Protein AF-J9RHL0-F1 (afdb_monomer_lite)

Organism: Populus nigra (NCBI:txid3691)

Foldseek 3Di:
DDADPVRDDDDDDDDDCVQDPPVVVVVVVVQVVCVVVVHDDPDDDDDDPVVD

InterPro domains:
  IPR023213 Chloramphenicol acetyltransferase-like domain superfamily [G3DSA:3.30.559.10] (1-52)
  IPR050317 Plant and Fungal Acyltransferase [PTHR31642] (1-52)

Radius of gyration: 14.35 Å; chains: 1; bounding box: 39×14×33 Å

pLDDT: mean 95.02, std 6.76, range [59.69, 98.69]

Sequence (52 aa):
VTYFKCGGVSLGVGMQHHAADGFSGLHFVNTWSDMARGLDLTIPPFIDRTLL

Structure (mmCIF, N/CA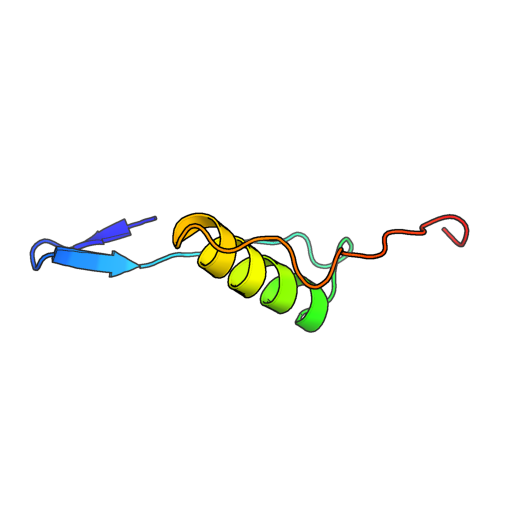/C/O backbone):
data_AF-J9RHL0-F1
#
_entry.id   AF-J9RHL0-F1
#
loop_
_atom_site.group_PDB
_atom_site.id
_atom_site.type_symbol
_atom_site.label_atom_id
_atom_site.label_alt_id
_atom_site.label_comp_id
_atom_site.label_asym_id
_atom_site.label_entity_id
_atom_site.label_seq_id
_atom_site.pdbx_PDB_ins_code
_atom_site.Cartn_x
_atom_site.Cartn_y
_atom_site.Cartn_z
_atom_site.occupancy
_atom_site.B_iso_or_equiv
_atom_site.auth_seq_id
_atom_site.auth_comp_id
_atom_site.auth_asym_id
_atom_site.auth_atom_id
_atom_site.pdbx_PDB_model_num
ATOM 1 N N . VAL A 1 1 ? -2.798 -4.160 10.281 1.00 97.44 1 VAL A N 1
ATOM 2 C CA . VAL A 1 1 ? -4.135 -3.521 10.250 1.00 97.44 1 VAL A CA 1
ATOM 3 C C . VAL A 1 1 ? -4.613 -3.366 11.678 1.00 97.44 1 VAL A C 1
ATOM 5 O O . VAL A 1 1 ? -4.506 -4.327 12.431 1.00 97.44 1 VAL A O 1
ATOM 8 N N . THR A 1 2 ? -5.109 -2.188 12.040 1.00 98.62 2 THR A N 1
ATOM 9 C CA . THR A 1 2 ? -5.657 -1.890 13.367 1.00 98.62 2 THR A CA 1
ATOM 10 C C . THR A 1 2 ? -7.089 -1.397 13.210 1.00 98.62 2 THR A C 1
ATOM 12 O O . THR A 1 2 ? -7.330 -0.450 12.465 1.00 98.62 2 THR A O 1
ATOM 15 N N . TYR A 1 3 ? -8.027 -2.027 13.915 1.00 98.69 3 TYR A N 1
ATOM 16 C CA . TYR A 1 3 ? -9.439 -1.644 13.926 1.00 98.69 3 TYR A CA 1
ATOM 17 C C . TYR A 1 3 ? -9.750 -0.826 15.180 1.00 98.69 3 TYR A C 1
ATOM 19 O O . TYR A 1 3 ? -9.369 -1.206 16.288 1.00 98.69 3 TYR A O 1
ATOM 27 N N . PHE A 1 4 ? -10.454 0.290 15.013 1.00 98.56 4 PHE A N 1
ATOM 28 C CA . PHE A 1 4 ? -10.908 1.135 16.114 1.00 98.56 4 PHE A CA 1
ATOM 29 C C . PHE A 1 4 ? -12.353 0.799 16.496 1.00 98.56 4 PHE A C 1
ATOM 31 O O . PHE A 1 4 ? -13.145 0.350 15.670 1.00 98.56 4 PHE A O 1
ATOM 38 N N . LYS A 1 5 ? -12.733 1.078 17.750 1.00 98.38 5 LYS A N 1
ATOM 39 C CA . LYS A 1 5 ? -14.088 0.796 18.269 1.00 98.38 5 LYS A CA 1
ATOM 40 C C . LYS A 1 5 ? -15.213 1.504 17.495 1.00 98.38 5 LYS A C 1
ATOM 42 O O . LYS A 1 5 ? -16.339 1.031 17.521 1.00 98.38 5 LYS A O 1
ATOM 47 N N . CYS A 1 6 ? -14.921 2.611 16.811 1.00 98.31 6 CYS A N 1
ATOM 48 C CA . CYS A 1 6 ? -15.881 3.349 15.983 1.00 98.31 6 CYS A CA 1
ATOM 49 C C . CYS A 1 6 ? -16.076 2.767 14.569 1.00 98.31 6 CYS A C 1
ATOM 51 O O . CYS A 1 6 ? -16.796 3.358 13.773 1.00 98.31 6 CYS A O 1
ATOM 53 N N . GLY A 1 7 ? -15.407 1.661 14.229 1.00 98.44 7 GLY A N 1
ATOM 54 C CA . GLY A 1 7 ? -15.413 1.085 12.880 1.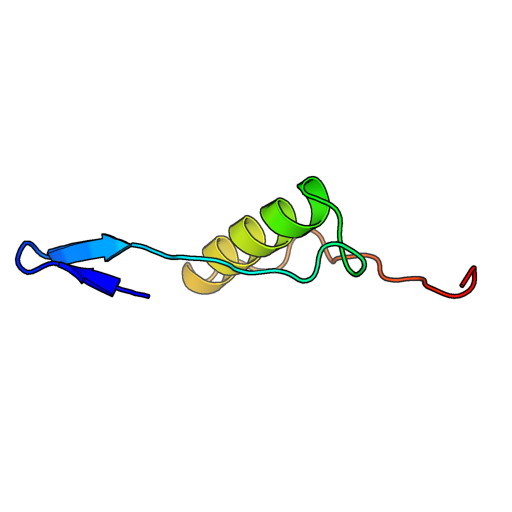00 98.44 7 GLY A CA 1
ATOM 55 C C . GLY A 1 7 ? -14.355 1.669 11.938 1.00 98.44 7 GLY A C 1
ATOM 56 O O . GLY A 1 7 ? -14.170 1.151 10.841 1.00 98.44 7 GLY A O 1
ATOM 57 N N . GLY A 1 8 ? -13.618 2.703 12.360 1.00 98.50 8 GLY A N 1
ATOM 58 C CA . GLY A 1 8 ? -12.450 3.193 11.627 1.00 98.50 8 GLY A CA 1
ATOM 59 C C . GLY A 1 8 ? -11.329 2.149 11.553 1.00 98.50 8 GLY A C 1
ATOM 60 O O . GLY A 1 8 ? -11.207 1.283 12.424 1.00 98.50 8 GLY A O 1
ATOM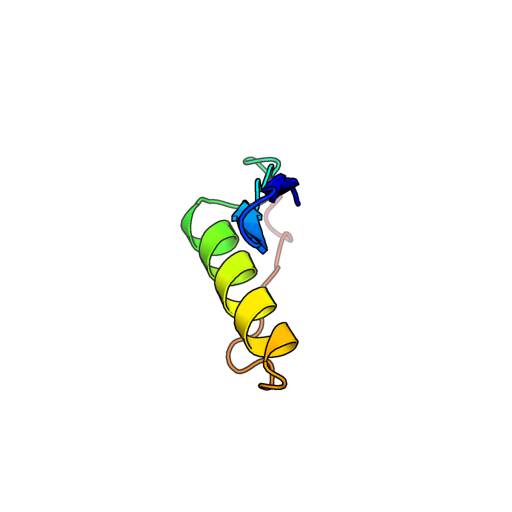 61 N N . VAL A 1 9 ? -10.470 2.263 10.539 1.00 98.38 9 VAL A N 1
ATOM 62 C CA . VAL A 1 9 ? -9.348 1.341 10.300 1.00 98.38 9 VAL A CA 1
ATOM 63 C C . VAL A 1 9 ? -8.065 2.132 10.049 1.00 98.38 9 VAL A C 1
ATOM 65 O O . VAL A 1 9 ? -8.089 3.158 9.377 1.00 98.38 9 VAL A O 1
ATOM 68 N N . SER A 1 10 ? -6.938 1.646 10.573 1.00 98.25 10 SER A N 1
ATOM 69 C CA . SER A 1 10 ? -5.592 2.110 10.221 1.00 98.25 10 SER A CA 1
ATOM 70 C C . SER A 1 10 ? -4.767 0.976 9.616 1.00 98.25 10 SER A C 1
ATOM 72 O O . SER A 1 10 ? -4.787 -0.171 10.080 1.00 98.25 10 SER A O 1
ATOM 74 N N . LEU A 1 11 ? -4.013 1.310 8.574 1.00 98.00 11 LEU A N 1
ATOM 75 C CA . LEU A 1 11 ? -3.105 0.414 7.881 1.00 98.00 11 LEU A CA 1
ATOM 76 C C . LEU A 1 11 ? -1.679 0.961 8.006 1.00 98.00 11 LEU A C 1
ATOM 78 O O . LEU A 1 11 ? -1.329 1.953 7.378 1.00 98.00 11 LEU A O 1
ATOM 82 N N . GLY A 1 12 ? -0.858 0.299 8.822 1.00 98.00 12 GLY A N 1
ATOM 83 C CA . GLY A 1 12 ? 0.584 0.533 8.861 1.00 98.00 12 GLY A CA 1
ATOM 84 C C . GLY A 1 12 ? 1.295 -0.349 7.839 1.00 98.00 12 GLY A C 1
ATOM 85 O O . GLY A 1 12 ? 1.018 -1.548 7.776 1.00 98.00 12 GLY A O 1
ATOM 86 N N . VAL A 1 13 ? 2.213 0.237 7.071 1.00 97.50 13 VAL A N 1
ATOM 87 C CA . VAL A 1 13 ? 3.056 -0.472 6.101 1.00 97.50 13 VAL A CA 1
ATOM 88 C C . VAL A 1 13 ? 4.516 -0.248 6.475 1.00 97.50 13 VAL A C 1
ATOM 90 O O . VAL A 1 13 ? 4.969 0.889 6.562 1.00 97.50 13 VAL A O 1
ATOM 93 N N . GLY A 1 14 ? 5.244 -1.338 6.705 1.00 96.81 14 GLY A N 1
ATOM 94 C CA . GLY A 1 14 ? 6.698 -1.330 6.828 1.00 96.81 14 GLY A CA 1
ATOM 95 C C . GLY A 1 14 ? 7.300 -1.987 5.595 1.00 96.81 14 GLY A C 1
ATOM 96 O O . GLY A 1 14 ? 6.928 -3.112 5.268 1.00 96.81 14 GLY A O 1
ATOM 97 N N . MET A 1 15 ? 8.214 -1.297 4.916 1.00 96.56 15 MET A N 1
ATOM 98 C CA . MET A 1 15 ? 8.951 -1.850 3.781 1.00 96.56 15 MET A CA 1
ATOM 99 C C . MET A 1 15 ? 10.451 -1.747 4.032 1.00 96.56 15 MET A C 1
ATOM 101 O O . MET A 1 15 ? 10.933 -0.773 4.612 1.00 96.56 15 MET A O 1
ATOM 105 N N . GLN A 1 16 ? 11.198 -2.741 3.565 1.00 96.75 16 GLN A N 1
ATOM 106 C CA . GLN A 1 16 ? 12.649 -2.656 3.532 1.00 96.75 16 GLN A CA 1
ATOM 107 C C . GLN A 1 16 ? 13.039 -1.726 2.371 1.00 96.75 16 GLN A C 1
ATOM 109 O O . GLN A 1 16 ? 12.794 -2.038 1.209 1.00 96.75 16 GLN A O 1
ATOM 114 N N . HIS A 1 17 ? 13.612 -0.563 2.687 1.00 95.19 17 HIS A N 1
ATOM 115 C CA . HIS A 1 17 ? 13.788 0.523 1.711 1.00 95.19 17 HIS A CA 1
ATOM 116 C C . HIS A 1 17 ? 14.937 0.286 0.703 1.00 95.19 17 HIS A C 1
ATOM 118 O O . HIS A 1 17 ? 15.053 0.996 -0.289 1.00 95.19 17 HIS A O 1
ATOM 124 N N . HIS A 1 18 ? 15.790 -0.722 0.913 1.00 94.06 18 HIS A N 1
ATOM 125 C CA . HIS A 1 18 ? 16.773 -1.142 -0.100 1.00 94.06 18 HIS A CA 1
ATOM 126 C C . HIS A 1 18 ? 16.095 -1.933 -1.235 1.00 94.06 18 HIS A C 1
ATOM 128 O O . HIS A 1 18 ? 16.619 -2.014 -2.339 1.00 94.06 18 HIS A O 1
ATOM 134 N N . ALA A 1 19 ? 14.928 -2.528 -0.983 1.00 92.88 19 ALA A N 1
ATOM 135 C CA . ALA A 1 19 ? 14.201 -3.311 -1.970 1.00 92.88 19 ALA A CA 1
ATOM 136 C C . ALA A 1 19 ? 13.334 -2.455 -2.902 1.00 92.88 19 ALA A C 1
ATOM 138 O O . ALA A 1 19 ? 13.025 -2.917 -4.000 1.00 92.88 19 ALA A O 1
ATOM 139 N N . ALA A 1 20 ? 12.915 -1.268 -2.456 1.00 94.81 20 ALA A N 1
ATOM 140 C CA . ALA A 1 20 ? 12.029 -0.368 -3.182 1.00 94.81 20 ALA A CA 1
ATOM 141 C C . ALA A 1 20 ? 12.171 1.066 -2.656 1.00 94.81 20 ALA A C 1
ATOM 143 O O . ALA A 1 20 ? 12.361 1.280 -1.457 1.00 94.81 20 ALA A O 1
ATOM 144 N N . ASP A 1 21 ? 12.045 2.043 -3.550 1.00 95.44 21 ASP A N 1
ATOM 145 C CA . ASP A 1 21 ? 11.915 3.446 -3.171 1.00 95.44 21 ASP A CA 1
ATOM 146 C C . ASP A 1 21 ? 10.476 3.794 -2.739 1.00 95.44 21 ASP A C 1
ATOM 148 O O . ASP A 1 21 ? 9.553 2.974 -2.804 1.00 95.44 21 ASP A O 1
ATOM 152 N N . GLY A 1 22 ? 10.268 5.035 -2.291 1.00 96.00 22 GLY A N 1
ATOM 153 C CA . GLY A 1 22 ? 8.952 5.492 -1.844 1.00 96.00 22 GLY A CA 1
ATOM 154 C C . GLY A 1 22 ? 7.885 5.448 -2.942 1.00 96.00 22 GLY A C 1
ATOM 155 O O . GLY A 1 22 ? 6.731 5.135 -2.654 1.00 96.00 22 GLY A O 1
ATOM 156 N N . PHE A 1 23 ? 8.254 5.713 -4.200 1.00 97.00 23 PHE A N 1
ATOM 157 C CA . PHE A 1 23 ? 7.307 5.699 -5.315 1.00 97.00 23 PHE A CA 1
ATOM 158 C C . PHE A 1 23 ? 6.838 4.277 -5.625 1.00 97.00 23 PHE A C 1
ATOM 160 O O . PHE A 1 23 ? 5.639 4.027 -5.720 1.00 97.00 23 PHE A O 1
ATOM 167 N N . SER A 1 24 ? 7.770 3.329 -5.686 1.00 96.56 24 SER A N 1
ATOM 168 C CA . SER A 1 24 ? 7.487 1.905 -5.871 1.00 96.56 24 SER A CA 1
ATOM 169 C C . SER A 1 24 ? 6.649 1.349 -4.715 1.00 96.56 24 SER A C 1
ATOM 171 O O . SER A 1 24 ? 5.709 0.584 -4.933 1.00 96.56 24 SER A O 1
ATOM 173 N N . GLY A 1 25 ? 6.931 1.779 -3.482 1.00 97.44 25 GLY A N 1
ATOM 174 C CA . GLY A 1 25 ? 6.138 1.419 -2.310 1.00 97.44 25 GLY A CA 1
ATOM 175 C C . GLY A 1 25 ? 4.708 1.973 -2.339 1.00 97.44 25 GLY A C 1
ATOM 176 O O . GLY A 1 25 ? 3.764 1.253 -2.018 1.00 97.44 25 GLY A O 1
ATOM 177 N N . LEU A 1 26 ? 4.515 3.226 -2.765 1.00 97.25 26 LEU A N 1
ATOM 178 C CA . LEU A 1 26 ? 3.176 3.804 -2.937 1.00 97.25 26 LEU A CA 1
ATOM 179 C C . LEU A 1 26 ? 2.422 3.181 -4.115 1.00 97.25 26 LEU A C 1
ATOM 181 O O . LEU A 1 26 ? 1.223 2.935 -3.994 1.00 97.25 26 LEU A O 1
ATOM 185 N N . HIS A 1 27 ? 3.109 2.871 -5.219 1.00 97.38 27 HIS A N 1
ATOM 186 C CA . HIS A 1 27 ? 2.538 2.105 -6.324 1.00 97.38 27 HIS A CA 1
ATOM 187 C C . HIS A 1 27 ? 1.986 0.771 -5.812 1.00 97.38 27 HIS A C 1
ATOM 189 O O . HIS A 1 27 ? 0.819 0.471 -6.036 1.00 97.38 27 HIS A O 1
ATOM 195 N N . PHE A 1 28 ? 2.768 0.031 -5.019 1.00 97.25 28 PHE A N 1
ATOM 196 C CA . PHE A 1 28 ? 2.309 -1.205 -4.384 1.00 97.25 28 PHE A CA 1
ATOM 197 C C . PHE A 1 28 ? 1.049 -1.008 -3.521 1.00 97.25 28 PHE A C 1
ATOM 199 O O . PHE A 1 28 ? 0.100 -1.777 -3.658 1.00 97.25 28 PHE A O 1
ATOM 206 N N . VAL A 1 29 ? 1.001 0.020 -2.662 1.00 97.88 29 VAL A N 1
ATOM 207 C CA . VAL A 1 29 ? -0.177 0.290 -1.811 1.00 97.88 29 VAL A CA 1
ATOM 208 C C . VAL A 1 29 ? -1.421 0.613 -2.646 1.00 97.88 29 VAL A C 1
ATOM 210 O O . VAL A 1 29 ? -2.505 0.108 -2.348 1.00 97.88 29 VAL A O 1
ATOM 213 N N . ASN A 1 30 ? -1.278 1.409 -3.708 1.00 97.06 30 ASN A N 1
ATOM 214 C CA . ASN A 1 30 ? -2.387 1.751 -4.599 1.00 97.06 30 ASN A CA 1
ATOM 215 C C . ASN A 1 30 ? -2.878 0.530 -5.384 1.00 97.06 30 ASN A C 1
ATOM 217 O O . ASN A 1 30 ? -4.072 0.245 -5.376 1.00 97.06 30 ASN A O 1
ATOM 221 N N . THR A 1 31 ? -1.968 -0.243 -5.978 1.00 97.81 31 THR A N 1
ATOM 222 C CA . THR A 1 31 ? -2.310 -1.479 -6.691 1.00 97.81 31 THR A CA 1
ATOM 223 C C . THR A 1 31 ? -2.986 -2.494 -5.769 1.00 97.81 31 THR A C 1
ATOM 225 O O . THR A 1 31 ? -3.971 -3.119 -6.152 1.00 97.81 31 THR A O 1
ATOM 228 N N . TRP A 1 32 ? -2.514 -2.639 -4.527 1.00 97.44 32 TRP A N 1
ATOM 229 C CA . TRP A 1 32 ? -3.170 -3.497 -3.543 1.00 97.44 32 TRP A CA 1
ATOM 230 C C . TRP A 1 32 ? -4.607 -3.033 -3.245 1.00 97.44 32 TRP A C 1
ATOM 232 O O . TRP A 1 32 ? -5.520 -3.859 -3.192 1.00 97.44 32 TRP A O 1
ATOM 242 N N . SER A 1 33 ? -4.824 -1.720 -3.112 1.00 97.56 33 SER A N 1
ATOM 243 C CA . SER A 1 33 ? -6.159 -1.124 -2.953 1.00 97.56 33 SER A CA 1
ATOM 244 C C . SER A 1 33 ? -7.067 -1.372 -4.165 1.00 97.56 33 SER A C 1
ATOM 246 O O . SER A 1 33 ? -8.249 -1.672 -4.001 1.00 97.56 33 SER A O 1
ATOM 248 N N . ASP A 1 34 ? -6.535 -1.291 -5.385 1.00 97.81 34 ASP A N 1
ATOM 249 C CA . ASP A 1 34 ? -7.271 -1.584 -6.621 1.00 97.81 34 ASP A CA 1
ATOM 250 C C . ASP A 1 34 ? -7.736 -3.041 -6.662 1.00 97.81 34 ASP A C 1
ATOM 252 O O . ASP A 1 34 ? -8.929 -3.310 -6.823 1.00 97.81 34 ASP A O 1
ATOM 256 N N . MET A 1 35 ? -6.822 -3.977 -6.404 1.00 97.31 35 MET A N 1
ATOM 257 C CA . MET A 1 35 ? -7.135 -5.407 -6.368 1.00 97.31 35 MET A CA 1
ATOM 258 C C . MET A 1 35 ? -8.160 -5.740 -5.278 1.00 97.31 35 MET A C 1
ATOM 260 O O . MET A 1 35 ? -9.083 -6.517 -5.510 1.00 97.31 35 MET A O 1
ATOM 264 N N . ALA A 1 36 ? -8.055 -5.116 -4.099 1.00 97.50 36 ALA A N 1
ATOM 265 C CA . ALA A 1 36 ? -9.032 -5.285 -3.022 1.00 97.50 36 ALA A CA 1
ATOM 266 C C . ALA A 1 36 ? -10.441 -4.777 -3.394 1.00 97.50 36 ALA A C 1
ATOM 268 O O . ALA A 1 36 ? -11.427 -5.237 -2.819 1.00 97.50 36 ALA A O 1
ATOM 269 N N . ARG A 1 37 ? -10.548 -3.858 -4.364 1.00 97.94 37 ARG A N 1
ATOM 270 C CA . ARG A 1 37 ? -11.814 -3.372 -4.941 1.00 97.94 37 ARG A CA 1
ATOM 271 C C . ARG A 1 37 ? -12.283 -4.181 -6.156 1.00 97.94 37 ARG A C 1
ATOM 273 O O . ARG A 1 37 ? -13.307 -3.837 -6.739 1.00 97.94 37 ARG A O 1
ATOM 280 N N . GLY A 1 38 ? -11.565 -5.244 -6.522 1.00 98.19 38 GLY A N 1
ATOM 281 C CA . GLY A 1 38 ? -11.886 -6.096 -7.668 1.00 98.19 38 GLY A CA 1
ATOM 282 C C . GLY A 1 38 ? -11.464 -5.515 -9.017 1.00 98.19 38 GLY A C 1
ATOM 283 O O . GLY A 1 38 ? -12.020 -5.907 -10.037 1.00 98.19 38 G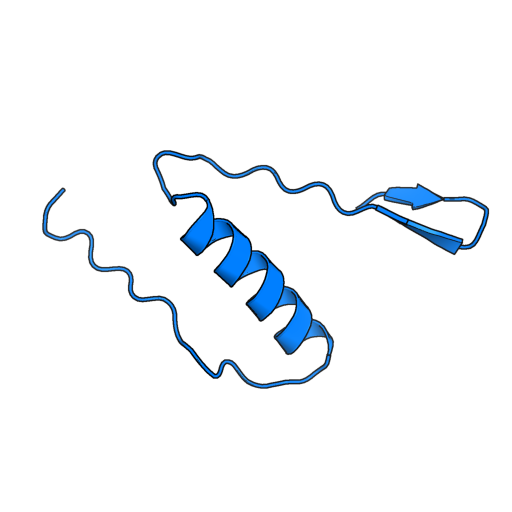LY A O 1
ATOM 284 N N . LEU A 1 39 ? -10.523 -4.568 -9.030 1.00 98.06 39 LEU A N 1
ATOM 285 C CA . LEU A 1 39 ? -9.930 -4.040 -10.257 1.00 98.06 39 LEU A CA 1
ATOM 286 C C . LEU A 1 39 ? -8.695 -4.860 -10.650 1.00 98.06 39 LEU A C 1
ATOM 288 O O . LEU A 1 39 ? -7.961 -5.352 -9.789 1.00 98.06 39 LEU A O 1
ATOM 292 N N . ASP A 1 40 ? -8.452 -4.967 -11.954 1.00 95.69 40 ASP A N 1
ATOM 293 C CA . ASP A 1 40 ? -7.284 -5.662 -12.492 1.00 95.69 40 ASP A CA 1
ATOM 294 C C . ASP A 1 40 ? -5.986 -4.862 -12.306 1.00 95.69 40 ASP A C 1
ATOM 296 O O . ASP A 1 40 ? -5.975 -3.633 -12.192 1.00 95.69 40 ASP A O 1
ATOM 300 N N . LEU A 1 41 ? -4.860 -5.577 -12.342 1.00 94.94 41 LEU A N 1
ATOM 301 C CA . LEU A 1 41 ? -3.527 -4.984 -12.381 1.00 94.94 41 LEU A CA 1
ATOM 302 C C . LEU A 1 41 ? -3.306 -4.277 -13.726 1.00 94.94 41 LEU A C 1
ATOM 304 O O . LEU A 1 41 ? -2.980 -4.911 -14.727 1.00 94.94 41 LEU A O 1
ATOM 308 N N . THR A 1 42 ? -3.461 -2.955 -13.742 1.00 91.69 42 THR A N 1
ATOM 309 C CA . THR A 1 42 ? -3.316 -2.148 -14.965 1.00 91.69 42 THR A CA 1
ATOM 310 C C . THR A 1 42 ? -1.861 -1.839 -15.312 1.00 91.69 42 THR A C 1
ATOM 312 O O . THR A 1 42 ? -1.506 -1.797 -16.488 1.00 91.69 42 THR A O 1
ATOM 315 N N . ILE A 1 43 ? -1.011 -1.645 -14.299 1.00 93.62 43 ILE A N 1
ATOM 316 C CA . ILE A 1 43 ? 0.414 -1.340 -14.457 1.00 93.62 43 ILE A CA 1
ATOM 317 C C . ILE A 1 43 ? 1.216 -2.399 -13.693 1.00 93.62 43 ILE A C 1
ATOM 319 O O . ILE A 1 43 ? 1.283 -2.351 -12.462 1.00 93.62 43 ILE A O 1
ATOM 323 N N . PRO A 1 44 ? 1.813 -3.385 -14.383 1.00 95.25 44 PRO A N 1
ATOM 324 C CA . PRO A 1 44 ? 2.637 -4.376 -13.714 1.00 95.25 44 PRO A CA 1
ATOM 325 C C . PRO A 1 44 ? 3.935 -3.734 -13.201 1.00 95.25 44 PRO A C 1
ATOM 327 O O . PRO A 1 44 ? 4.522 -2.896 -13.891 1.00 95.25 44 PRO A O 1
ATOM 330 N N . PRO A 1 45 ? 4.425 -4.126 -12.011 1.00 95.00 45 PRO A N 1
ATOM 331 C CA . PRO A 1 45 ? 5.739 -3.697 -11.564 1.00 95.00 45 PRO A CA 1
ATOM 332 C C . PRO A 1 45 ? 6.816 -4.291 -12.477 1.00 95.00 45 PRO A C 1
ATOM 334 O O . PRO A 1 45 ? 6.736 -5.453 -12.880 1.00 95.00 45 PRO A O 1
ATOM 337 N N . PHE A 1 46 ? 7.854 -3.512 -12.762 1.00 94.06 46 PHE A N 1
ATOM 338 C CA . PHE A 1 46 ? 9.033 -3.995 -13.471 1.00 94.06 46 PHE A CA 1
ATOM 339 C C . PHE A 1 46 ? 10.158 -4.256 -12.471 1.00 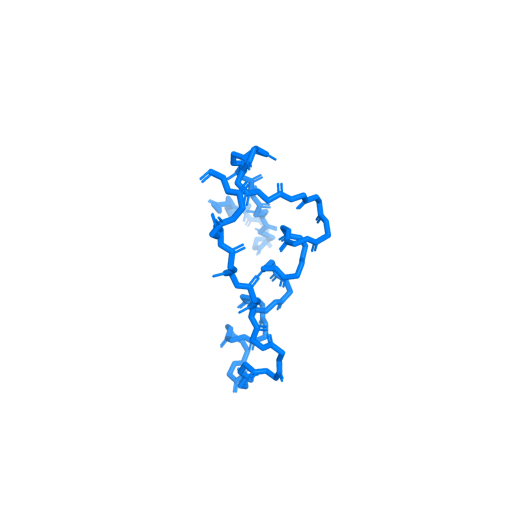94.06 46 PHE A C 1
ATOM 341 O O . PHE A 1 46 ? 10.616 -3.335 -11.798 1.00 94.06 46 PHE A O 1
ATOM 348 N N . ILE A 1 47 ? 10.587 -5.515 -12.361 1.00 93.62 47 ILE A N 1
ATOM 349 C CA . ILE A 1 47 ? 11.638 -5.942 -11.432 1.00 93.62 47 ILE A CA 1
ATOM 350 C C . ILE A 1 47 ? 12.750 -6.613 -12.234 1.00 93.62 47 ILE A C 1
ATOM 352 O O . ILE A 1 47 ? 12.786 -7.833 -12.370 1.00 93.62 47 ILE A O 1
ATOM 356 N N . ASP A 1 48 ? 13.665 -5.802 -12.751 1.00 91.44 48 ASP A N 1
ATOM 357 C CA . ASP A 1 48 ? 14.935 -6.265 -13.300 1.00 91.44 48 ASP A CA 1
ATOM 358 C C . ASP A 1 48 ? 16.054 -5.858 -12.339 1.00 91.44 48 ASP A C 1
ATOM 360 O O . ASP A 1 48 ? 16.287 -4.676 -12.089 1.00 91.44 48 ASP A O 1
ATOM 364 N N . ARG A 1 49 ? 16.709 -6.860 -11.748 1.00 85.62 49 ARG A N 1
ATOM 365 C CA . ARG A 1 49 ? 17.823 -6.676 -10.809 1.00 85.62 49 ARG A CA 1
ATOM 366 C C . ARG A 1 49 ? 19.153 -7.154 -11.383 1.00 85.62 49 ARG A C 1
ATOM 368 O O . ARG A 1 49 ? 20.089 -7.359 -10.626 1.00 85.62 49 ARG A O 1
ATOM 375 N N . THR A 1 50 ? 19.251 -7.325 -12.699 1.00 89.44 50 THR A N 1
ATOM 376 C CA . THR A 1 50 ? 20.452 -7.864 -13.365 1.00 89.44 50 THR A CA 1
ATOM 377 C C . THR A 1 50 ? 21.673 -6.937 -13.238 1.00 89.44 50 THR A C 1
ATOM 379 O O . THR A 1 50 ? 22.791 -7.338 -13.535 1.00 89.44 50 THR A O 1
ATOM 382 N N . LEU A 1 51 ? 21.472 -5.700 -12.774 1.00 68.12 51 LEU A N 1
ATOM 383 C CA . LEU A 1 51 ? 22.528 -4.721 -12.497 1.00 68.12 51 LEU A CA 1
ATOM 384 C C . LEU A 1 51 ?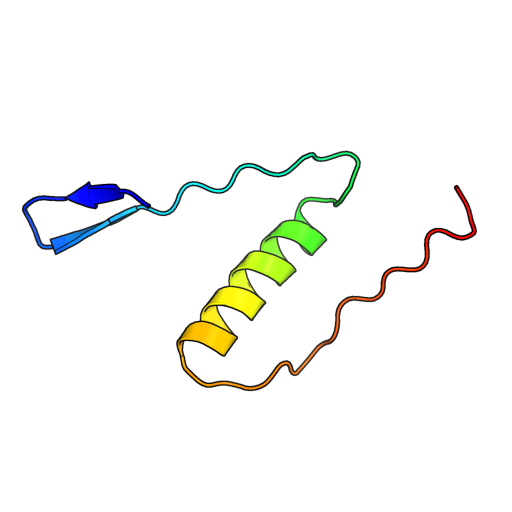 23.017 -4.715 -11.032 1.00 68.12 51 LEU A C 1
ATOM 386 O O . LEU A 1 51 ? 23.807 -3.838 -10.682 1.00 68.12 51 LEU A O 1
ATOM 390 N N . LEU A 1 52 ? 22.542 -5.640 -10.185 1.00 59.69 52 LEU A N 1
ATOM 391 C CA . LEU A 1 52 ? 23.035 -5.848 -8.814 1.00 59.69 52 LEU A CA 1
ATOM 392 C C . LEU A 1 52 ? 24.072 -6.971 -8.743 1.00 59.69 52 LEU A C 1
ATOM 394 O O . LEU A 1 52 ? 23.859 -8.016 -9.397 1.00 59.69 52 LEU A O 1
#

Secondary structure (DSSP, 8-state):
-EE-TTS-EE------TTT--HHHHHHHHHHHHHHHTT---SSPPP---TT-